Protein AF-A0A0K2TFM2-F1 (afdb_monomer_lite)

Radius of gyration: 24.03 Å; chains: 1; bounding box: 59×45×67 Å

Structure (mmCIF, N/CA/C/O backbone):
data_AF-A0A0K2TFM2-F1
#
_entry.id   AF-A0A0K2TFM2-F1
#
loop_
_atom_site.group_PDB
_atom_site.id
_atom_site.type_symbol
_atom_site.label_atom_id
_atom_site.label_alt_id
_atom_site.label_comp_id
_atom_site.label_asym_id
_atom_site.label_entity_id
_atom_site.label_seq_id
_atom_site.pdbx_PDB_ins_code
_atom_site.Cartn_x
_atom_site.Cartn_y
_atom_site.Cartn_z
_atom_site.occupancy
_atom_site.B_iso_or_equiv
_atom_site.auth_seq_id
_atom_site.auth_comp_id
_atom_site.auth_asym_id
_atom_site.auth_atom_id
_atom_site.pdbx_PDB_model_num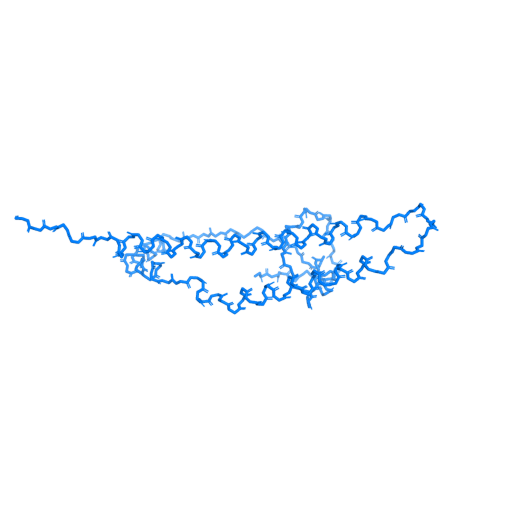
ATOM 1 N N . MET A 1 1 ? 7.349 -9.960 0.95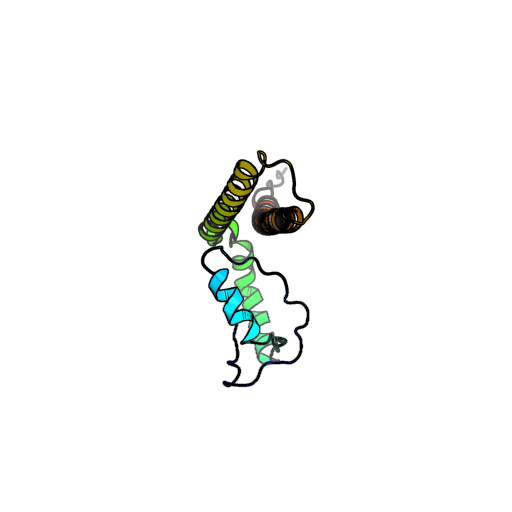9 1.00 37.19 1 MET A N 1
ATOM 2 C CA . MET A 1 1 ? 7.606 -10.970 -0.089 1.00 37.19 1 MET A CA 1
ATOM 3 C C . MET A 1 1 ? 8.673 -11.927 0.420 1.00 37.19 1 MET A C 1
ATOM 5 O O . MET A 1 1 ? 9.755 -11.469 0.753 1.00 37.19 1 MET A O 1
ATOM 9 N N . LYS A 1 2 ? 8.359 -13.217 0.581 1.00 35.91 2 LYS A N 1
ATOM 10 C CA . LYS A 1 2 ? 9.361 -14.254 0.873 1.00 35.91 2 LYS A CA 1
ATOM 11 C C . LYS A 1 2 ? 9.705 -14.910 -0.463 1.00 35.91 2 LYS A C 1
ATOM 13 O O . LYS A 1 2 ? 8.887 -15.658 -0.981 1.00 35.91 2 LYS A O 1
ATOM 18 N N . LEU A 1 3 ? 10.848 -14.550 -1.043 1.00 41.78 3 LEU A N 1
ATOM 19 C CA . LEU A 1 3 ? 11.361 -15.163 -2.269 1.00 41.78 3 LEU A CA 1
ATOM 20 C C . LEU A 1 3 ? 12.124 -16.437 -1.889 1.00 41.78 3 LEU A C 1
ATOM 22 O O . LEU A 1 3 ? 13.048 -16.382 -1.078 1.00 41.78 3 LEU A O 1
ATOM 26 N N . LEU A 1 4 ? 11.722 -17.579 -2.450 1.00 46.22 4 LEU A N 1
ATOM 27 C CA . LEU A 1 4 ? 12.473 -18.827 -2.345 1.00 46.22 4 LEU A CA 1
ATOM 28 C C . LEU A 1 4 ? 13.522 -18.838 -3.464 1.00 46.22 4 LEU A C 1
ATOM 30 O O . LEU A 1 4 ? 13.177 -18.715 -4.636 1.00 46.22 4 LEU A O 1
ATOM 34 N N . ILE A 1 5 ? 14.797 -18.928 -3.091 1.00 47.94 5 ILE A N 1
ATOM 35 C CA . ILE A 1 5 ? 15.939 -18.894 -4.013 1.00 47.94 5 ILE A CA 1
ATOM 36 C C . ILE A 1 5 ? 15.856 -20.091 -4.968 1.00 47.94 5 ILE A C 1
ATOM 38 O O . ILE A 1 5 ? 15.844 -21.239 -4.521 1.00 47.94 5 ILE A O 1
ATOM 42 N N . CYS A 1 6 ? 15.804 -19.831 -6.278 1.00 47.12 6 CYS A N 1
ATOM 43 C CA . CYS A 1 6 ? 15.956 -20.877 -7.284 1.00 47.12 6 CYS A CA 1
ATOM 44 C C . CYS A 1 6 ? 17.424 -21.337 -7.304 1.00 47.12 6 CYS A C 1
ATOM 46 O O . CYS A 1 6 ? 18.336 -20.510 -7.367 1.00 47.12 6 CYS A O 1
ATOM 48 N N . PHE A 1 7 ? 17.667 -22.648 -7.212 1.00 50.88 7 PHE A N 1
ATOM 49 C CA . PHE A 1 7 ? 19.015 -23.220 -7.284 1.00 50.88 7 PHE A CA 1
ATOM 50 C C . PHE A 1 7 ? 19.715 -22.826 -8.598 1.00 50.88 7 PHE A C 1
ATOM 52 O O . PHE A 1 7 ? 19.090 -22.777 -9.660 1.00 50.88 7 PHE A O 1
ATOM 59 N N . ILE A 1 8 ? 21.027 -22.570 -8.517 1.00 45.03 8 ILE A N 1
ATOM 60 C CA . ILE A 1 8 ? 21.892 -22.187 -9.644 1.00 45.03 8 ILE A CA 1
ATOM 61 C C . ILE A 1 8 ? 21.728 -23.205 -10.786 1.00 45.03 8 ILE A C 1
ATOM 63 O O . ILE A 1 8 ? 22.175 -24.343 -10.669 1.00 45.03 8 ILE A O 1
ATOM 67 N N . GLY A 1 9 ? 21.083 -22.791 -11.884 1.00 53.62 9 GLY A N 1
ATOM 68 C CA . GLY A 1 9 ? 20.968 -23.575 -13.122 1.00 53.62 9 GLY A CA 1
ATOM 69 C C . GLY A 1 9 ? 19.552 -23.935 -13.588 1.00 53.62 9 GLY A C 1
ATOM 70 O O . GLY A 1 9 ? 19.422 -24.436 -14.702 1.00 53.62 9 GLY A O 1
ATOM 71 N N . TYR A 1 10 ? 18.491 -23.662 -12.816 1.00 52.88 10 TYR A N 1
ATOM 72 C CA . TYR A 1 10 ? 17.109 -23.917 -13.254 1.00 52.88 10 TYR A CA 1
ATOM 73 C C . TYR A 1 10 ? 16.376 -22.616 -13.597 1.00 52.88 10 TYR A C 1
ATOM 75 O O . TYR A 1 10 ? 16.145 -21.770 -12.733 1.00 52.88 10 TYR A O 1
ATOM 83 N N . LYS A 1 11 ? 16.002 -22.456 -14.870 1.00 56.28 11 LYS A N 1
ATOM 84 C CA . LYS A 1 11 ? 15.177 -21.343 -15.352 1.00 56.28 11 LYS A CA 1
ATOM 85 C C . LYS A 1 11 ? 13.753 -21.869 -15.575 1.00 56.28 11 LYS A C 1
ATOM 87 O O . LYS A 1 11 ? 13.597 -22.764 -16.407 1.00 56.28 11 LYS A O 1
ATOM 92 N N . PRO A 1 12 ? 12.739 -21.387 -14.835 1.00 57.12 12 PRO A N 1
ATOM 93 C CA . PRO A 1 12 ? 11.369 -21.858 -15.010 1.00 57.12 12 PRO A CA 1
ATOM 94 C C . PRO A 1 12 ? 10.863 -21.555 -16.431 1.00 57.12 12 PRO A C 1
ATOM 96 O O . PRO A 1 12 ? 11.196 -20.523 -17.017 1.00 57.12 12 PRO A O 1
ATOM 99 N N . LEU A 1 13 ? 10.103 -22.498 -16.994 1.00 56.06 13 LEU A N 1
ATOM 100 C CA . LEU A 1 13 ? 9.462 -22.381 -18.303 1.00 56.06 13 LEU A CA 1
ATOM 101 C C . LEU A 1 13 ? 8.321 -21.361 -18.218 1.00 56.06 13 LEU A C 1
ATOM 103 O O . LEU A 1 13 ? 7.376 -21.586 -17.475 1.00 56.06 13 LEU A O 1
ATOM 107 N N . ASP A 1 14 ? 8.478 -20.286 -18.988 1.00 49.66 14 ASP A N 1
ATOM 108 C CA . ASP A 1 14 ? 7.497 -19.284 -19.427 1.00 49.66 14 ASP A CA 1
ATOM 109 C C . ASP A 1 14 ? 6.515 -18.725 -18.373 1.00 49.66 14 ASP A C 1
ATOM 111 O O . ASP A 1 14 ? 5.613 -19.391 -17.867 1.00 49.66 14 ASP A O 1
ATOM 115 N N . GLU A 1 15 ? 6.724 -17.447 -18.053 1.00 54.59 15 GLU A N 1
ATOM 116 C CA . GLU A 1 15 ? 6.068 -16.686 -16.991 1.00 54.59 15 GLU A CA 1
ATOM 117 C C . GLU A 1 15 ? 4.622 -16.319 -17.362 1.00 54.59 15 GLU A C 1
ATOM 119 O O . GLU A 1 15 ? 4.363 -15.648 -18.362 1.00 54.59 15 GLU A O 1
ATOM 124 N N . GLY A 1 16 ? 3.669 -16.673 -16.495 1.00 53.09 16 GLY A N 1
ATOM 125 C CA . GLY A 1 16 ? 2.373 -15.992 -16.461 1.00 53.09 16 GLY A CA 1
ATOM 126 C C . GLY A 1 16 ? 2.545 -14.489 -16.174 1.00 53.09 16 GLY A C 1
ATOM 127 O O . GLY A 1 16 ? 3.584 -14.077 -15.654 1.00 53.09 16 GLY A O 1
ATOM 128 N N . PRO A 1 17 ? 1.549 -13.645 -16.504 1.00 47.69 17 PRO A N 1
ATOM 129 C CA . PRO A 1 17 ? 1.681 -12.193 -16.435 1.00 47.69 17 PRO A CA 1
ATOM 130 C C . PRO A 1 17 ? 2.055 -11.743 -15.018 1.00 47.69 17 PRO A C 1
ATOM 132 O O . PRO A 1 17 ? 1.267 -11.877 -14.083 1.00 47.69 17 PRO A O 1
ATOM 135 N N . SER A 1 18 ? 3.265 -11.202 -14.871 1.00 57.16 18 SER A N 1
ATOM 136 C CA . SER A 1 18 ? 3.711 -10.562 -13.635 1.00 57.16 18 SER A CA 1
ATOM 137 C C . SER A 1 18 ? 2.800 -9.370 -13.340 1.00 57.16 18 SER A C 1
ATOM 139 O O . SER A 1 18 ? 2.646 -8.467 -14.168 1.00 57.16 18 SER A O 1
ATOM 141 N N . GLU A 1 19 ? 2.141 -9.400 -12.184 1.00 57.56 19 GLU A N 1
ATOM 142 C CA . GLU A 1 19 ? 1.243 -8.339 -11.742 1.00 57.56 19 GLU A CA 1
ATOM 143 C C . GLU A 1 19 ? 2.019 -7.016 -11.653 1.00 57.56 19 GLU A C 1
ATOM 145 O O . GLU A 1 19 ? 3.063 -6.931 -11.004 1.00 57.56 19 GLU A O 1
ATOM 150 N N . TYR A 1 20 ? 1.533 -5.977 -12.338 1.00 57.72 20 TYR A N 1
ATOM 151 C CA . TYR A 1 20 ? 2.213 -4.685 -12.378 1.00 57.72 20 TYR A CA 1
ATOM 152 C C . TYR A 1 20 ? 2.300 -4.083 -10.970 1.00 57.72 20 TYR A C 1
ATOM 154 O O . TYR A 1 20 ? 1.287 -3.753 -10.352 1.00 57.72 20 TYR A O 1
ATOM 162 N N . GLN A 1 21 ? 3.526 -3.890 -10.486 1.00 63.34 21 GLN A N 1
ATOM 163 C CA . GLN A 1 21 ? 3.804 -3.213 -9.225 1.00 63.34 21 GLN A CA 1
ATOM 164 C C . GLN A 1 21 ? 4.530 -1.891 -9.477 1.00 63.34 21 GLN A C 1
ATOM 166 O O . GLN A 1 21 ? 5.457 -1.804 -10.284 1.00 63.34 21 GLN A O 1
ATOM 171 N N . THR A 1 22 ? 4.112 -0.850 -8.756 1.00 61.72 22 THR A N 1
ATOM 172 C CA . THR A 1 22 ? 4.803 0.443 -8.727 1.00 61.72 22 THR A CA 1
ATOM 173 C C . THR A 1 22 ? 6.156 0.261 -8.042 1.00 61.72 22 THR A C 1
ATOM 175 O O . THR A 1 22 ? 6.232 0.115 -6.822 1.00 61.72 22 THR A O 1
ATOM 178 N N . ILE A 1 23 ? 7.220 0.233 -8.842 1.00 70.31 23 ILE A N 1
ATOM 179 C CA . ILE A 1 23 ? 8.607 0.129 -8.379 1.00 70.31 23 ILE A CA 1
ATOM 180 C C . ILE A 1 23 ? 9.230 1.535 -8.444 1.00 70.31 23 ILE A C 1
ATOM 182 O O . ILE A 1 23 ? 9.150 2.172 -9.504 1.00 70.31 23 ILE A O 1
ATOM 186 N N . PRO A 1 24 ? 9.827 2.032 -7.347 1.00 67.00 24 PRO A N 1
ATOM 187 C CA . PRO A 1 24 ? 10.577 3.287 -7.348 1.00 67.00 24 PRO A CA 1
ATOM 188 C C . PRO A 1 24 ? 11.752 3.269 -8.340 1.00 67.00 24 PRO A C 1
ATOM 190 O O . PRO A 1 24 ? 12.348 2.214 -8.582 1.00 67.00 24 PRO A O 1
ATOM 193 N N . GLN A 1 25 ? 12.109 4.432 -8.896 1.00 61.00 25 GLN A N 1
ATOM 194 C CA . GLN A 1 25 ? 13.160 4.566 -9.922 1.00 61.00 25 GLN A CA 1
ATOM 195 C C . GLN A 1 25 ? 14.503 3.955 -9.490 1.00 61.00 25 GLN A C 1
ATOM 197 O O . GLN A 1 25 ? 15.136 3.240 -10.262 1.00 61.00 25 GLN A O 1
ATOM 202 N N . ASN A 1 26 ? 14.893 4.127 -8.225 1.00 67.75 26 ASN A N 1
ATOM 203 C CA . ASN A 1 26 ? 16.165 3.629 -7.685 1.00 67.75 26 ASN A CA 1
ATOM 204 C C . ASN A 1 26 ? 16.327 2.096 -7.696 1.00 67.75 26 ASN A C 1
ATOM 206 O O . ASN A 1 26 ? 17.431 1.600 -7.491 1.00 67.75 26 ASN A O 1
ATOM 210 N N . LYS A 1 27 ? 15.242 1.338 -7.889 1.00 66.75 27 LYS A N 1
ATOM 211 C CA . LYS A 1 27 ? 15.244 -0.133 -7.865 1.00 66.75 27 LYS A CA 1
ATOM 212 C C . LYS A 1 27 ? 14.871 -0.756 -9.204 1.00 66.75 27 LYS A C 1
ATOM 214 O O . LYS A 1 27 ? 14.863 -1.978 -9.318 1.00 66.75 27 LYS A O 1
ATOM 219 N N . ILE A 1 28 ? 14.564 0.048 -10.222 1.00 66.25 28 ILE A N 1
ATOM 220 C CA . ILE A 1 28 ? 14.031 -0.471 -11.484 1.00 66.25 28 ILE A CA 1
ATOM 221 C C . ILE A 1 28 ? 15.060 -1.292 -12.277 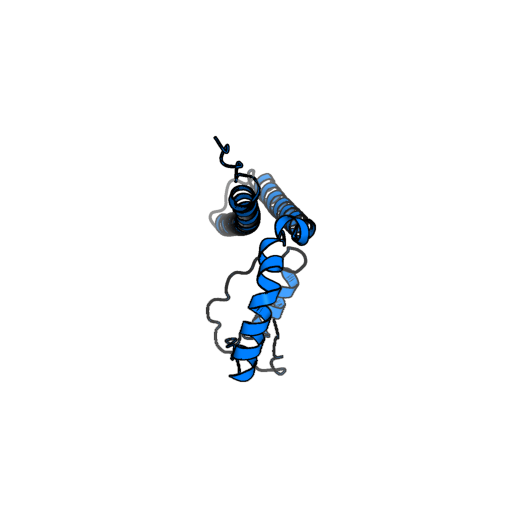1.00 66.25 28 ILE A C 1
ATOM 223 O O . ILE A 1 28 ? 14.690 -2.284 -12.904 1.00 66.25 28 ILE A O 1
ATOM 227 N N . GLU A 1 29 ? 16.342 -0.927 -12.202 1.00 62.19 29 GLU A N 1
ATOM 228 C CA . GLU A 1 29 ? 17.434 -1.637 -12.881 1.00 62.19 29 GLU A CA 1
ATOM 229 C C . GLU A 1 29 ? 17.706 -3.004 -12.237 1.00 62.19 29 GLU A C 1
ATOM 231 O O . GLU A 1 29 ? 17.816 -4.010 -12.936 1.00 62.19 29 GLU A O 1
ATOM 236 N N . ASP A 1 30 ? 17.710 -3.066 -10.903 1.00 62.28 30 ASP A N 1
ATOM 237 C CA . ASP A 1 30 ? 17.932 -4.305 -10.150 1.00 62.28 30 ASP A CA 1
ATOM 238 C C . ASP A 1 30 ? 16.745 -5.279 -10.262 1.00 62.28 30 ASP A C 1
ATOM 240 O O . ASP A 1 30 ? 16.929 -6.486 -10.455 1.00 62.28 30 ASP A O 1
ATOM 244 N N . PHE A 1 31 ? 15.512 -4.753 -10.255 1.00 61.41 31 PHE A N 1
ATOM 245 C CA . PHE A 1 31 ? 14.310 -5.552 -10.505 1.00 61.41 31 PHE A CA 1
ATOM 246 C C . PHE A 1 31 ? 14.329 -6.188 -11.899 1.00 61.41 31 PHE A C 1
ATOM 248 O O . PHE A 1 31 ? 13.977 -7.357 -12.029 1.00 61.41 31 PHE A O 1
ATOM 255 N N . GLY A 1 32 ? 14.763 -5.467 -12.938 1.00 62.78 32 GLY A N 1
ATOM 256 C CA . GLY A 1 32 ? 14.805 -5.994 -14.306 1.00 62.78 32 GLY A CA 1
ATOM 257 C C . GLY A 1 32 ? 15.748 -7.192 -14.481 1.00 62.78 32 GLY A C 1
ATOM 258 O O . GLY A 1 32 ? 15.451 -8.098 -15.261 1.00 62.78 32 GLY A O 1
ATOM 259 N N . VAL A 1 33 ? 16.853 -7.221 -13.730 1.00 60.66 33 VAL A N 1
ATOM 260 C CA . VAL A 1 33 ? 17.865 -8.291 -13.788 1.00 60.66 33 VAL A CA 1
ATOM 261 C C . VAL A 1 33 ? 17.447 -9.516 -12.969 1.00 60.66 33 VAL A C 1
ATOM 263 O O . VAL A 1 33 ? 17.663 -10.647 -13.406 1.00 60.66 33 VAL A O 1
ATOM 266 N N . HIS A 1 34 ? 16.802 -9.312 -11.817 1.00 61.47 34 HIS A N 1
ATOM 267 C CA . HIS A 1 34 ? 16.486 -10.386 -10.869 1.00 61.47 34 HIS A CA 1
ATOM 268 C C . HIS A 1 34 ? 15.042 -10.902 -10.927 1.00 61.47 34 HIS A C 1
ATOM 270 O O . HIS A 1 34 ? 14.754 -11.922 -10.300 1.00 61.47 34 HIS A O 1
ATOM 276 N N . CYS A 1 35 ? 14.142 -10.265 -11.689 1.00 59.00 35 CYS A N 1
ATOM 277 C CA . CYS A 1 35 ? 12.732 -10.675 -11.787 1.00 59.00 35 CYS A CA 1
ATOM 278 C C . CYS A 1 35 ? 12.571 -12.150 -12.199 1.00 59.00 35 CYS A C 1
ATOM 280 O O . CYS A 1 35 ? 11.720 -12.849 -11.665 1.00 59.00 35 CYS A O 1
ATOM 282 N N . LYS A 1 36 ? 13.460 -12.650 -13.069 1.00 62.09 36 LYS A N 1
ATOM 283 C CA . LYS A 1 36 ? 13.413 -14.019 -13.621 1.00 62.09 36 LYS A CA 1
ATOM 284 C C . LYS A 1 36 ? 14.071 -15.081 -12.738 1.00 62.09 36 LYS A C 1
ATOM 286 O O . LYS A 1 36 ? 14.052 -16.264 -13.075 1.00 62.09 36 LYS A O 1
ATOM 291 N N . SER A 1 37 ? 14.713 -14.666 -11.648 1.00 62.75 37 SER A N 1
ATOM 292 C CA . SER A 1 37 ? 15.427 -15.567 -10.734 1.00 62.75 37 SER A CA 1
ATOM 293 C C . SER A 1 37 ? 14.507 -16.173 -9.670 1.00 62.75 37 SER A C 1
ATOM 295 O O . SER A 1 37 ? 14.931 -17.058 -8.925 1.00 62.75 37 SER A O 1
ATOM 297 N N . TYR A 1 38 ? 13.254 -15.714 -9.596 1.00 63.75 38 TYR A N 1
ATOM 298 C CA . TYR A 1 38 ? 12.284 -16.105 -8.579 1.00 63.75 38 TYR A CA 1
ATOM 299 C C . TYR A 1 38 ? 10.899 -16.271 -9.200 1.00 63.75 38 TYR A C 1
ATOM 301 O O . TYR A 1 38 ? 10.522 -15.523 -10.092 1.00 63.75 38 TYR A O 1
ATOM 309 N N . TYR A 1 39 ? 10.130 -17.237 -8.706 1.00 64.19 39 TYR A N 1
ATOM 310 C CA . TYR A 1 39 ? 8.744 -17.451 -9.114 1.00 64.19 39 TYR A CA 1
ATOM 311 C C . TYR A 1 39 ? 7.798 -17.064 -7.975 1.00 64.19 39 TYR A C 1
ATOM 313 O O . TYR A 1 39 ? 8.086 -17.299 -6.797 1.00 64.19 39 TYR A O 1
ATOM 321 N N . SER A 1 40 ? 6.664 -16.461 -8.327 1.00 63.53 40 SER A N 1
ATOM 322 C CA . SER A 1 40 ? 5.594 -16.174 -7.374 1.00 63.53 40 SER A CA 1
ATOM 323 C C . SER A 1 40 ? 4.907 -17.475 -6.967 1.00 63.53 40 SER A C 1
ATOM 325 O O . SER A 1 40 ? 4.503 -18.266 -7.815 1.00 63.53 40 SER A O 1
ATOM 327 N N . LEU A 1 41 ? 4.783 -17.695 -5.660 1.00 75.50 41 LEU A N 1
ATOM 328 C CA . LEU A 1 41 ? 3.975 -18.767 -5.087 1.00 75.50 41 LEU A CA 1
ATOM 329 C C . LEU A 1 41 ? 2.653 -18.193 -4.592 1.00 75.50 41 LEU A C 1
ATOM 331 O O . LEU A 1 41 ? 2.638 -17.126 -3.972 1.00 75.50 41 LEU A O 1
ATOM 335 N N . ASP A 1 42 ? 1.571 -18.940 -4.796 1.00 74.75 42 ASP A N 1
ATOM 336 C CA . ASP A 1 42 ? 0.266 -18.587 -4.251 1.00 74.75 42 ASP A CA 1
ATOM 337 C C . ASP A 1 42 ? 0.304 -18.640 -2.722 1.00 74.75 42 ASP A C 1
ATOM 339 O O . ASP A 1 42 ? 0.465 -19.694 -2.098 1.00 74.75 42 ASP A O 1
ATOM 343 N N . VAL A 1 43 ? 0.175 -17.471 -2.095 1.00 80.19 43 VAL A N 1
ATOM 344 C CA . VAL A 1 43 ? 0.180 -17.352 -0.638 1.00 80.19 43 VAL A CA 1
ATOM 345 C C . VAL A 1 43 ? -1.234 -17.583 -0.121 1.00 80.19 43 VAL A C 1
ATOM 347 O O . VAL A 1 43 ? -2.081 -16.693 -0.153 1.00 80.19 43 VAL A O 1
ATOM 350 N N . THR A 1 44 ? -1.486 -18.777 0.410 1.00 84.19 44 THR A N 1
ATOM 351 C CA . THR A 1 44 ? -2.732 -19.079 1.123 1.00 84.19 44 THR A CA 1
ATOM 352 C C . THR A 1 44 ? -2.563 -18.889 2.626 1.00 84.19 44 THR A C 1
ATOM 354 O O . THR A 1 44 ? -1.601 -19.380 3.219 1.00 84.19 44 THR A O 1
ATOM 357 N N . TYR A 1 45 ? -3.531 -18.234 3.264 1.00 85.00 45 TYR A N 1
ATOM 358 C CA . TYR A 1 45 ? -3.573 -18.076 4.717 1.00 85.00 45 TYR A CA 1
ATOM 359 C C . TYR A 1 45 ? -4.531 -19.097 5.336 1.00 85.00 45 TYR A C 1
ATOM 361 O O . TYR A 1 45 ? -5.667 -19.236 4.884 1.00 85.00 45 TYR A O 1
ATOM 369 N N . PHE A 1 46 ? -4.114 -19.760 6.417 1.00 90.50 46 PHE A N 1
ATOM 370 C CA . PHE A 1 46 ? -4.999 -20.581 7.245 1.00 90.50 46 PHE A CA 1
ATOM 371 C C . PHE A 1 46 ? -5.090 -20.000 8.659 1.00 90.50 46 PHE A C 1
ATOM 373 O O . PHE A 1 46 ? -4.158 -19.363 9.144 1.00 90.50 46 PHE A O 1
ATOM 380 N N . LYS A 1 47 ? -6.237 -20.196 9.316 1.00 86.69 47 LYS A N 1
ATOM 381 C CA . LYS A 1 47 ? -6.465 -19.794 10.713 1.00 86.69 47 LYS A CA 1
ATOM 382 C C . LYS A 1 47 ? -6.893 -21.016 11.512 1.00 86.69 47 LYS A C 1
ATOM 384 O O . LYS A 1 47 ? -7.883 -21.654 11.141 1.00 86.69 47 LYS A O 1
ATOM 389 N N . SER A 1 48 ? -6.196 -21.319 12.607 1.00 92.62 48 SER A N 1
ATOM 390 C CA . SER A 1 48 ? -6.580 -22.405 13.512 1.00 92.62 48 SER A CA 1
ATOM 391 C C . SER A 1 48 ? -7.903 -22.096 14.226 1.00 92.62 48 SER A C 1
ATOM 393 O O . SER A 1 48 ? -8.316 -20.940 14.354 1.00 92.62 48 SER A O 1
ATOM 395 N N . ALA A 1 49 ? -8.584 -23.129 14.732 1.00 87.88 49 ALA A N 1
ATOM 396 C CA . ALA A 1 49 ? -9.782 -22.958 15.558 1.00 87.88 49 ALA A CA 1
ATOM 397 C C . ALA A 1 49 ? -9.496 -22.128 16.825 1.00 87.88 49 ALA A C 1
ATOM 399 O O . ALA A 1 49 ? -10.358 -21.372 17.271 1.00 87.88 49 ALA A O 1
ATOM 400 N N . MET A 1 50 ? -8.280 -22.232 17.371 1.00 89.38 50 MET A N 1
ATOM 401 C CA . MET A 1 50 ? -7.823 -21.415 18.498 1.00 89.38 50 MET A CA 1
ATOM 402 C C . MET A 1 50 ? -7.589 -19.956 18.081 1.00 89.38 50 MET A C 1
ATOM 404 O O . MET A 1 50 ? -8.110 -19.055 18.736 1.00 89.38 50 MET A O 1
ATOM 408 N N . ASP A 1 51 ? -6.910 -19.723 16.952 1.00 90.50 51 ASP A N 1
ATOM 409 C CA . ASP A 1 51 ? -6.649 -18.373 16.429 1.00 90.50 51 ASP A CA 1
ATOM 410 C C . ASP A 1 51 ? -7.946 -17.614 16.166 1.00 90.50 51 ASP A C 1
ATOM 412 O O . ASP A 1 51 ? -8.047 -16.432 16.474 1.00 90.50 51 ASP A O 1
ATOM 416 N N . LYS A 1 52 ? -8.977 -18.293 15.646 1.00 88.12 52 LYS A N 1
ATOM 417 C CA . LYS A 1 52 ? -10.302 -17.687 15.446 1.00 88.12 52 LYS A CA 1
ATOM 418 C C . LYS A 1 52 ? -10.897 -17.168 16.758 1.00 88.12 52 LYS A C 1
ATOM 420 O O . LYS A 1 52 ? -11.424 -16.058 16.782 1.00 88.12 52 LYS A O 1
ATOM 425 N N . ARG A 1 53 ? -10.796 -17.944 17.845 1.00 88.62 53 ARG A N 1
ATOM 426 C CA . ARG A 1 53 ? -11.294 -17.542 19.173 1.00 88.62 53 ARG A CA 1
ATOM 427 C C . ARG A 1 53 ? -10.490 -16.368 19.732 1.00 88.62 53 ARG A C 1
ATOM 429 O O . ARG A 1 53 ? -11.081 -15.403 20.209 1.00 88.62 53 ARG A O 1
ATOM 436 N N . LEU A 1 54 ? -9.163 -16.420 19.612 1.00 89.12 54 LEU A N 1
ATOM 437 C CA . LEU A 1 54 ? -8.271 -15.351 20.065 1.00 89.12 54 LEU A CA 1
ATOM 438 C C . LEU A 1 54 ? -8.498 -14.046 19.291 1.00 89.12 54 LEU A C 1
ATOM 440 O O . LEU A 1 54 ? -8.683 -13.005 19.915 1.00 89.12 54 LEU A O 1
ATOM 444 N N . LEU A 1 55 ? -8.568 -14.090 17.954 1.00 89.25 55 LEU A N 1
ATOM 445 C CA . LEU A 1 55 ? -8.840 -12.907 17.128 1.00 89.25 55 LEU A CA 1
ATOM 446 C C . LEU A 1 55 ? -10.216 -12.306 17.426 1.00 89.25 55 LEU A C 1
ATOM 448 O O . LEU A 1 55 ? -10.340 -11.086 17.463 1.00 89.25 55 LEU A O 1
ATOM 452 N N . SER A 1 56 ? -11.236 -13.136 17.667 1.00 85.88 56 SER A N 1
ATOM 453 C CA . SER A 1 56 ? -12.565 -12.643 18.043 1.00 85.88 56 SER A CA 1
ATOM 454 C C . SER A 1 56 ? -12.538 -11.908 19.383 1.00 85.88 56 SER A C 1
ATOM 456 O O . SER A 1 56 ? -13.155 -10.855 19.510 1.00 85.88 56 SER A O 1
ATOM 458 N N . SER A 1 57 ? -11.812 -12.434 20.374 1.00 86.81 57 SER A N 1
ATOM 459 C CA . SER A 1 57 ? -11.658 -11.764 21.668 1.00 86.81 57 SER A CA 1
ATOM 460 C C . SER A 1 57 ? -10.830 -10.482 21.554 1.00 86.81 57 SER A C 1
ATOM 462 O O . SER A 1 57 ? -11.157 -9.486 22.193 1.00 86.81 57 SER A O 1
ATOM 464 N N . LEU A 1 58 ? -9.775 -10.489 20.734 1.00 87.31 58 LEU A N 1
ATOM 465 C CA . LEU A 1 58 ? -8.931 -9.320 20.489 1.00 87.31 58 LEU A CA 1
ATOM 466 C C . LEU A 1 58 ? -9.732 -8.196 19.826 1.00 87.31 58 LEU A C 1
ATOM 468 O O . LEU A 1 58 ? -9.631 -7.039 20.230 1.00 87.31 58 LEU A O 1
ATOM 472 N N . TRP A 1 59 ? -10.560 -8.540 18.837 1.00 85.69 59 TRP A N 1
ATOM 473 C CA . TRP A 1 59 ? -11.381 -7.575 18.112 1.00 85.69 59 TRP A CA 1
ATOM 474 C C . TRP A 1 59 ? -12.328 -6.806 19.039 1.00 85.69 59 TRP A C 1
ATOM 476 O O . TRP A 1 59 ? -12.445 -5.589 18.911 1.00 85.69 59 TRP A O 1
ATOM 486 N N . ASN A 1 60 ? -12.911 -7.479 20.037 1.00 82.69 60 ASN A N 1
ATOM 487 C CA . ASN A 1 60 ? -13.801 -6.853 21.021 1.00 82.69 60 ASN A CA 1
ATOM 488 C C . ASN A 1 60 ? -13.135 -5.721 21.825 1.00 82.69 60 ASN A C 1
ATOM 490 O O . ASN A 1 60 ? -13.831 -4.814 22.278 1.00 82.69 60 ASN A O 1
ATOM 494 N N . HIS A 1 61 ? -11.807 -5.738 21.974 1.00 81.62 61 HIS A N 1
ATOM 495 C CA . HIS A 1 61 ? -11.059 -4.689 22.674 1.00 81.62 61 HIS A CA 1
ATOM 496 C C . HIS A 1 61 ? -10.315 -3.732 21.732 1.00 81.62 61 HIS A C 1
ATOM 498 O O . HIS A 1 61 ? -10.091 -2.579 22.090 1.00 81.62 61 HIS A O 1
ATOM 504 N N . TYR A 1 62 ? -9.941 -4.177 20.530 1.00 84.62 62 TYR A N 1
ATOM 505 C CA . TYR A 1 62 ? -9.071 -3.417 19.625 1.00 84.62 62 TYR A CA 1
ATOM 506 C C . TYR A 1 62 ? -9.816 -2.602 18.556 1.00 84.62 62 TYR A C 1
ATOM 508 O O . TYR A 1 62 ? -9.205 -1.756 17.903 1.00 84.62 62 TYR A O 1
ATOM 516 N N . TRP A 1 63 ? -11.130 -2.797 18.386 1.00 85.44 63 TRP A N 1
ATOM 517 C CA . TRP A 1 63 ? -11.924 -2.092 17.365 1.00 85.44 63 TRP A CA 1
ATOM 518 C C . TRP A 1 63 ? -11.824 -0.560 17.464 1.00 85.44 63 TRP A C 1
ATOM 520 O O . TRP A 1 63 ? -11.806 0.126 16.442 1.00 85.44 63 TRP A O 1
ATOM 530 N N . VAL A 1 64 ? -11.689 -0.016 18.680 1.00 82.44 64 VAL A N 1
ATOM 531 C CA . VAL A 1 64 ? -11.527 1.430 18.905 1.00 82.44 64 VAL A CA 1
ATOM 532 C C . VAL A 1 64 ? -10.244 1.943 18.254 1.00 82.44 64 VAL A C 1
ATOM 534 O O . VAL A 1 64 ? -10.248 3.020 17.666 1.00 82.44 64 VAL A O 1
ATOM 537 N N . ASN A 1 65 ? -9.159 1.164 18.297 1.00 81.75 65 ASN A N 1
ATOM 538 C CA . ASN A 1 65 ? -7.893 1.560 17.686 1.00 81.75 65 ASN A CA 1
ATOM 539 C C . ASN A 1 65 ? -7.980 1.585 16.151 1.00 81.75 65 ASN A C 1
ATOM 541 O O . ASN A 1 65 ? -7.401 2.449 15.495 1.00 81.75 65 ASN A O 1
ATOM 545 N N . THR A 1 66 ? -8.761 0.679 15.560 1.00 79.62 66 THR A N 1
ATOM 546 C CA . THR A 1 66 ? -9.038 0.703 14.116 1.00 79.62 66 THR A CA 1
ATOM 547 C C . THR A 1 66 ? -9.795 1.965 13.701 1.00 79.62 66 THR A C 1
ATOM 549 O O . THR A 1 66 ? -9.545 2.495 12.624 1.00 79.62 66 THR A O 1
ATOM 552 N N . LEU A 1 67 ? -10.674 2.492 14.557 1.00 73.38 67 LEU A N 1
ATOM 553 C CA . LEU A 1 67 ? -11.377 3.747 14.286 1.00 73.38 67 LEU A CA 1
ATOM 554 C C . LEU A 1 67 ? -10.512 4.978 14.585 1.00 73.38 67 LEU A C 1
ATOM 556 O O . LEU A 1 67 ? -10.558 5.950 13.834 1.00 73.38 67 LEU A O 1
ATOM 560 N N . SER A 1 68 ? -9.701 4.965 15.645 1.00 76.12 68 SER A N 1
ATOM 561 C CA . SER A 1 68 ? -8.896 6.127 16.050 1.00 76.12 68 SER A CA 1
ATOM 562 C C . SER A 1 68 ? -7.714 6.387 15.112 1.00 76.12 68 SER A C 1
ATOM 564 O O . SER A 1 68 ? -7.394 7.545 14.832 1.00 76.12 68 SER A O 1
ATOM 566 N N . THR A 1 69 ? -7.112 5.336 14.553 1.00 77.56 69 THR A N 1
ATOM 567 C CA . THR A 1 69 ? -5.938 5.447 13.678 1.00 77.56 69 THR A CA 1
ATOM 568 C C . THR A 1 69 ? -6.225 6.230 12.394 1.00 77.56 69 THR A C 1
ATOM 570 O O . THR A 1 69 ? -7.301 6.164 11.800 1.00 77.56 69 THR A O 1
ATOM 573 N N . SER A 1 70 ? -5.258 7.048 11.975 1.00 75.19 70 SER A N 1
ATOM 574 C CA . SER A 1 70 ? -5.332 7.861 10.760 1.00 75.19 70 SER A CA 1
ATOM 575 C C . SER A 1 70 ? -4.212 7.465 9.812 1.00 75.19 70 SER A C 1
ATOM 577 O O . SER A 1 70 ? -3.071 7.891 9.992 1.00 75.19 70 SER A O 1
ATOM 579 N N . SER A 1 71 ? -4.544 6.699 8.773 1.00 75.44 71 SER A N 1
ATOM 580 C CA . SER A 1 71 ? -3.567 6.272 7.764 1.00 75.44 71 SER A CA 1
ATOM 581 C C . SER A 1 71 ? -2.911 7.452 7.035 1.00 75.44 71 SER A C 1
ATOM 583 O O . SER A 1 71 ? -1.769 7.331 6.611 1.00 75.44 71 SER A O 1
ATOM 585 N N . LEU A 1 72 ? -3.581 8.612 6.946 1.00 75.12 72 LEU A N 1
ATOM 586 C CA . LEU A 1 72 ? -3.016 9.826 6.339 1.00 75.12 72 LEU A CA 1
ATOM 587 C C . LEU A 1 72 ? -1.849 10.415 7.137 1.00 75.12 72 LEU A C 1
ATOM 589 O O . LEU A 1 72 ? -0.909 10.934 6.547 1.00 75.12 72 LEU A O 1
ATOM 593 N N . ILE A 1 73 ? -1.906 10.351 8.470 1.00 75.38 73 ILE A N 1
ATOM 594 C CA . ILE A 1 73 ? -0.860 10.934 9.321 1.00 75.38 73 ILE A CA 1
ATOM 595 C C . ILE A 1 73 ? 0.317 9.963 9.405 1.00 75.38 73 ILE A C 1
ATOM 597 O O . ILE A 1 73 ? 1.465 10.361 9.211 1.00 75.38 73 ILE A O 1
ATOM 601 N N . THR A 1 74 ? 0.028 8.678 9.630 1.00 77.25 74 THR A N 1
ATOM 602 C CA . THR A 1 74 ? 1.054 7.641 9.788 1.00 77.25 74 THR A CA 1
ATOM 603 C C . THR A 1 74 ? 1.820 7.365 8.491 1.00 77.25 74 THR A C 1
ATOM 605 O O . THR A 1 74 ? 2.997 7.039 8.556 1.00 77.25 74 THR A O 1
ATOM 608 N N . ASN A 1 75 ? 1.188 7.526 7.321 1.00 79.94 75 ASN A N 1
ATOM 609 C CA . ASN A 1 75 ? 1.801 7.266 6.011 1.00 79.94 75 ASN A CA 1
ATOM 610 C C . ASN A 1 75 ? 2.190 8.547 5.239 1.00 79.94 75 ASN A C 1
ATOM 612 O O . ASN A 1 75 ? 2.375 8.516 4.020 1.00 79.94 75 ASN A O 1
ATOM 616 N N . SER A 1 76 ? 2.271 9.691 5.923 1.00 83.44 76 SER A N 1
ATOM 617 C CA . SER A 1 76 ? 2.521 10.996 5.290 1.00 83.44 76 SER A CA 1
ATOM 618 C C . SER A 1 76 ? 3.887 11.073 4.597 1.00 83.44 76 SER A C 1
ATOM 620 O O . SER A 1 76 ? 3.981 11.549 3.464 1.00 83.44 76 SER A O 1
ATOM 622 N N . GLU A 1 77 ? 4.934 10.541 5.231 1.00 84.81 77 GLU A N 1
ATOM 623 C CA . GLU A 1 77 ? 6.294 10.513 4.678 1.00 84.81 77 GLU A CA 1
ATOM 624 C C . GLU A 1 77 ? 6.369 9.655 3.409 1.00 84.81 77 GLU A C 1
ATOM 626 O O . GLU A 1 77 ? 6.827 10.123 2.371 1.00 84.81 77 GLU A O 1
ATOM 631 N N . TYR A 1 78 ? 5.806 8.444 3.441 1.00 84.31 78 TYR A N 1
ATOM 632 C CA . TYR A 1 78 ? 5.707 7.577 2.264 1.00 84.31 78 TYR A CA 1
ATOM 633 C C . TYR A 1 78 ? 4.956 8.246 1.110 1.00 84.31 78 TYR A C 1
ATOM 635 O O . TYR A 1 78 ? 5.414 8.199 -0.029 1.00 84.31 78 TYR A O 1
ATOM 643 N N . THR A 1 79 ? 3.823 8.893 1.402 1.00 84.00 79 THR A N 1
ATOM 644 C CA . THR A 1 79 ? 3.024 9.609 0.395 1.00 84.00 79 THR A CA 1
ATOM 645 C C . THR A 1 79 ? 3.854 10.725 -0.240 1.00 84.00 79 THR A C 1
ATOM 647 O O . THR A 1 79 ? 3.868 10.866 -1.458 1.00 84.00 79 THR A O 1
ATOM 650 N N . THR A 1 80 ? 4.613 11.469 0.569 1.00 86.19 80 THR A N 1
ATOM 651 C CA . THR A 1 80 ? 5.516 12.528 0.091 1.00 86.19 80 THR A CA 1
ATOM 652 C C . THR A 1 80 ? 6.623 11.959 -0.797 1.00 86.19 80 THR A C 1
ATOM 654 O O . THR A 1 80 ? 6.881 12.495 -1.872 1.00 86.19 80 THR A O 1
ATOM 657 N N . CYS A 1 81 ? 7.224 10.831 -0.411 1.00 86.06 81 CYS A N 1
ATOM 658 C CA . CYS A 1 81 ? 8.215 10.143 -1.237 1.00 86.06 81 CYS A CA 1
ATOM 659 C C . CYS A 1 81 ? 7.625 9.632 -2.563 1.00 86.06 81 CYS A C 1
ATOM 661 O O . CYS A 1 81 ? 8.276 9.761 -3.595 1.00 86.06 81 CYS A O 1
ATOM 663 N N . GLN A 1 82 ? 6.402 9.086 -2.567 1.00 85.44 82 GLN A N 1
ATOM 664 C CA . GLN A 1 82 ? 5.713 8.661 -3.795 1.00 85.44 82 GLN A CA 1
ATOM 665 C C . GLN A 1 82 ? 5.406 9.847 -4.718 1.00 85.44 82 GLN A C 1
ATOM 667 O O . GLN A 1 82 ? 5.558 9.730 -5.931 1.00 85.44 82 GLN A O 1
ATOM 672 N N . ILE A 1 83 ? 5.012 10.997 -4.157 1.00 87.56 83 ILE A N 1
ATOM 673 C CA . ILE A 1 83 ? 4.811 12.237 -4.922 1.00 87.56 83 ILE A CA 1
ATOM 674 C C . ILE A 1 83 ? 6.135 12.709 -5.535 1.00 87.56 83 ILE A C 1
ATOM 676 O O . ILE A 1 83 ? 6.153 13.081 -6.704 1.00 87.56 83 ILE A O 1
ATOM 680 N N . SER A 1 84 ? 7.235 12.659 -4.778 1.00 87.44 84 SER A N 1
ATOM 681 C CA . SER A 1 84 ? 8.567 13.032 -5.275 1.00 87.44 84 SER A CA 1
ATOM 682 C C . SER A 1 84 ? 9.038 12.112 -6.407 1.00 87.44 84 SER A C 1
ATOM 684 O O . SER A 1 84 ? 9.445 12.600 -7.454 1.00 87.44 84 SER A O 1
ATOM 686 N N . ASP A 1 85 ? 8.912 10.788 -6.250 1.00 84.81 85 ASP A N 1
ATOM 687 C CA . ASP A 1 85 ? 9.261 9.810 -7.299 1.00 84.81 85 ASP A CA 1
ATOM 688 C C . ASP A 1 85 ? 8.382 9.985 -8.550 1.00 84.81 85 ASP A C 1
ATOM 690 O O . ASP A 1 85 ? 8.863 9.877 -9.679 1.00 84.81 85 ASP A O 1
ATOM 694 N N . LEU A 1 86 ? 7.096 10.315 -8.377 1.00 85.25 86 LEU A N 1
ATOM 695 C CA . LEU A 1 86 ? 6.202 10.645 -9.488 1.00 85.25 86 LEU A CA 1
ATOM 696 C C . LEU A 1 86 ? 6.621 11.943 -10.201 1.00 85.25 86 LEU A C 1
ATOM 698 O O . LEU A 1 86 ? 6.562 11.998 -11.430 1.00 85.25 86 LEU A O 1
ATOM 702 N N . ALA A 1 87 ? 7.053 12.965 -9.458 1.00 86.44 87 ALA A N 1
ATOM 703 C CA . ALA A 1 87 ? 7.542 14.221 -10.022 1.00 86.44 87 ALA A CA 1
ATOM 704 C C . ALA A 1 87 ? 8.818 14.003 -10.851 1.00 86.44 87 ALA A C 1
ATOM 706 O O . ALA A 1 87 ? 8.866 14.418 -12.007 1.00 86.44 87 ALA A O 1
ATOM 707 N N . GLU A 1 88 ? 9.790 13.255 -10.322 1.00 85.06 88 GLU A N 1
ATOM 708 C CA . GLU A 1 88 ? 11.012 12.878 -11.049 1.00 85.06 88 GLU A CA 1
ATOM 709 C C . GLU A 1 88 ? 10.694 12.057 -12.314 1.00 85.06 88 GLU A C 1
ATOM 711 O O . GLU A 1 88 ? 11.263 12.281 -13.386 1.00 85.06 88 GLU A O 1
ATOM 716 N N . LYS A 1 89 ? 9.728 11.127 -12.234 1.00 82.19 89 LYS A N 1
ATOM 717 C CA . LYS A 1 89 ? 9.233 10.371 -13.399 1.00 82.19 89 LYS A CA 1
ATOM 718 C C . LYS A 1 89 ? 8.661 11.294 -14.479 1.00 82.19 89 LYS A C 1
ATOM 720 O O . LYS A 1 89 ? 8.967 11.088 -15.654 1.00 82.19 89 LYS A O 1
ATOM 725 N N . LEU A 1 90 ? 7.861 12.292 -14.105 1.00 82.75 90 LEU A N 1
ATOM 726 C CA . LEU A 1 90 ? 7.263 13.247 -15.044 1.00 82.75 90 LEU A CA 1
ATOM 727 C C . LEU A 1 90 ? 8.306 14.185 -15.665 1.00 82.75 90 LEU A C 1
ATOM 729 O O . LEU A 1 90 ? 8.279 14.388 -16.876 1.00 82.75 90 LEU A O 1
ATOM 733 N N . GLU A 1 91 ? 9.261 14.687 -14.882 1.00 83.12 91 GLU A N 1
ATOM 734 C CA . GLU A 1 91 ? 10.361 15.526 -15.378 1.00 83.12 91 GLU A CA 1
ATOM 735 C C . GLU A 1 91 ? 11.250 14.760 -16.374 1.00 83.12 91 GLU A C 1
ATOM 737 O O . GLU A 1 91 ? 11.598 15.264 -17.444 1.00 83.12 91 GLU A O 1
ATOM 742 N N . SER A 1 92 ? 11.532 13.481 -16.100 1.00 76.50 92 SER A N 1
ATOM 743 C CA . SER A 1 92 ? 12.263 12.621 -17.041 1.00 76.50 92 SER A CA 1
ATOM 744 C C . SER A 1 92 ? 11.522 12.421 -18.374 1.00 76.50 92 SER A C 1
ATOM 746 O O . SER A 1 92 ? 12.151 12.301 -19.433 1.00 76.50 92 SER A O 1
ATOM 748 N N . TRP A 1 93 ? 10.185 12.393 -18.345 1.00 72.19 93 TRP A N 1
ATOM 749 C CA . TRP A 1 93 ? 9.355 12.312 -19.546 1.00 72.19 93 TRP A CA 1
ATOM 750 C C . TRP A 1 93 ? 9.371 13.631 -20.326 1.00 72.19 93 TRP A C 1
ATOM 752 O O . TRP A 1 93 ? 9.593 13.601 -21.539 1.00 72.19 93 TRP A O 1
ATOM 762 N N . ASP A 1 94 ? 9.250 14.769 -19.641 1.00 75.44 94 ASP A N 1
ATOM 763 C CA . ASP A 1 94 ? 9.304 16.105 -20.249 1.00 75.44 94 ASP A CA 1
ATOM 764 C C . ASP A 1 94 ? 10.641 16.351 -20.971 1.00 75.44 94 ASP A C 1
ATOM 766 O O . ASP A 1 94 ? 10.674 16.719 -22.147 1.00 75.44 94 ASP A O 1
ATOM 770 N N . HIS A 1 95 ? 11.767 15.994 -20.343 1.00 70.50 95 HIS A N 1
ATOM 771 C CA . HIS A 1 95 ? 13.086 16.059 -20.980 1.00 70.50 95 HIS A CA 1
ATOM 772 C C . HIS A 1 95 ? 13.244 15.126 -22.190 1.00 70.50 95 HIS A C 1
ATOM 774 O O . HIS A 1 95 ? 14.002 15.438 -23.115 1.00 70.50 95 HIS A O 1
ATOM 780 N N . THR A 1 96 ? 12.537 13.990 -22.206 1.00 64.38 96 THR A N 1
ATOM 781 C CA . THR A 1 96 ? 12.532 13.057 -23.345 1.00 64.38 96 THR A CA 1
ATOM 782 C C . THR A 1 96 ? 11.744 13.638 -24.525 1.00 64.38 96 THR A C 1
ATOM 784 O O . THR A 1 96 ? 12.175 13.497 -25.668 1.00 64.38 96 THR A O 1
ATOM 787 N N . MET A 1 97 ? 10.636 14.343 -24.267 1.00 63.06 97 MET A N 1
ATOM 788 C CA . MET A 1 97 ? 9.868 15.044 -25.304 1.00 63.06 97 MET A CA 1
ATOM 789 C C . MET A 1 97 ? 10.574 16.311 -25.814 1.00 63.06 97 MET A C 1
ATOM 791 O O . MET A 1 97 ? 10.628 16.539 -27.023 1.00 63.06 97 MET A O 1
ATOM 795 N N . GLY A 1 98 ? 11.189 17.104 -24.929 1.00 59.22 98 GLY A N 1
ATOM 796 C CA . GLY A 1 98 ? 11.843 18.375 -25.275 1.00 59.22 98 GLY A CA 1
ATOM 797 C C . GLY A 1 98 ? 13.081 18.254 -26.178 1.00 59.22 98 GLY A C 1
ATOM 798 O O . GLY A 1 98 ? 13.478 19.232 -26.817 1.00 59.22 98 GLY A O 1
ATOM 799 N N . ARG A 1 99 ? 13.682 17.058 -26.279 1.00 57.66 99 ARG A N 1
ATOM 800 C CA . ARG A 1 99 ? 14.825 16.768 -27.170 1.00 57.66 99 ARG A CA 1
ATOM 801 C C . ARG A 1 99 ? 14.447 16.104 -28.502 1.00 57.66 99 ARG A C 1
ATOM 803 O O . ARG A 1 99 ? 15.327 15.905 -29.336 1.00 57.66 99 ARG A O 1
ATOM 810 N N . GLY A 1 100 ? 13.173 15.761 -28.713 1.00 55.03 100 GLY A N 1
ATOM 811 C CA . GLY A 1 100 ? 12.732 14.906 -29.824 1.00 55.03 100 GLY A CA 1
ATOM 812 C C . GLY A 1 100 ? 12.151 15.609 -31.055 1.00 55.03 100 GLY A C 1
ATOM 813 O O . GLY A 1 100 ? 11.924 14.945 -32.060 1.00 55.03 100 GLY A O 1
ATOM 814 N N . ASN A 1 101 ? 11.918 16.925 -31.030 1.00 52.34 101 ASN A N 1
ATOM 815 C CA . ASN A 1 101 ? 11.090 17.584 -32.054 1.00 52.34 101 ASN A CA 1
ATOM 816 C C . ASN A 1 101 ? 11.858 18.364 -33.145 1.00 52.34 101 ASN A C 1
ATOM 818 O O . ASN A 1 101 ? 11.287 19.265 -33.757 1.00 52.34 101 ASN A O 1
ATOM 822 N N . TYR A 1 102 ? 13.135 18.054 -33.406 1.00 48.25 102 TYR A N 1
ATOM 823 C CA . TYR A 1 102 ? 13.904 18.709 -34.488 1.00 48.25 102 TYR A CA 1
ATOM 824 C C . TYR A 1 102 ? 14.374 17.788 -35.623 1.00 48.25 102 TYR A C 1
ATOM 826 O O . TYR A 1 102 ? 14.926 18.293 -36.597 1.00 48.25 102 TYR A O 1
ATOM 834 N N . ASN A 1 103 ? 14.125 16.475 -35.574 1.00 47.47 103 ASN A N 1
ATOM 835 C CA . ASN A 1 103 ? 14.591 15.568 -36.629 1.00 47.47 103 ASN A CA 1
ATOM 836 C C . ASN A 1 103 ? 13.426 15.003 -37.449 1.00 47.47 103 ASN A C 1
ATOM 838 O O . ASN A 1 103 ? 12.866 13.949 -37.161 1.00 47.47 103 ASN A O 1
ATOM 842 N N . LEU A 1 104 ? 13.098 15.736 -38.515 1.00 50.34 104 LEU A N 1
ATOM 843 C CA . LEU A 1 104 ? 12.304 15.283 -39.650 1.00 50.34 104 LEU A CA 1
ATOM 844 C C . LEU A 1 104 ? 13.008 14.095 -40.332 1.00 50.34 104 LEU A C 1
ATOM 846 O O . LEU A 1 104 ? 14.047 14.274 -40.962 1.00 50.34 104 LEU A O 1
ATOM 850 N N . GLY A 1 105 ? 12.418 12.902 -40.240 1.00 50.91 105 GLY A N 1
ATOM 851 C CA . GLY A 1 105 ? 12.733 11.780 -41.128 1.00 50.91 105 GLY A CA 1
ATOM 852 C C . GLY A 1 105 ? 13.356 10.556 -40.457 1.00 50.91 105 GLY A C 1
ATOM 853 O O . GLY A 1 105 ? 14.556 10.328 -40.563 1.00 50.91 105 GLY A O 1
ATOM 854 N N . SER A 1 106 ? 12.529 9.702 -39.854 1.00 42.97 106 SER A N 1
ATOM 855 C CA . SER A 1 106 ? 12.710 8.245 -39.927 1.00 42.97 106 SER A CA 1
ATOM 856 C C . SER A 1 106 ? 11.444 7.527 -39.484 1.00 42.97 106 SER A C 1
ATOM 858 O O . SER A 1 106 ? 10.998 7.615 -38.345 1.00 42.97 106 SER A O 1
ATOM 860 N N . HIS A 1 107 ? 10.871 6.812 -40.440 1.00 47.94 107 HIS A N 1
ATOM 861 C CA . HIS A 1 107 ? 9.817 5.830 -40.280 1.00 47.94 107 HIS A CA 1
ATOM 862 C C . HIS A 1 107 ? 10.424 4.575 -39.621 1.00 47.94 107 HIS A C 1
ATOM 864 O O . HIS A 1 107 ? 10.761 3.644 -40.339 1.00 47.94 107 HIS A O 1
ATOM 870 N N . ASP A 1 108 ? 10.650 4.590 -38.297 1.00 43.94 108 ASP A N 1
ATOM 871 C CA . ASP A 1 108 ? 10.557 3.421 -37.390 1.00 43.94 108 ASP A CA 1
ATOM 872 C C . ASP A 1 108 ? 10.799 3.825 -35.906 1.00 43.94 108 ASP A C 1
ATOM 874 O O . ASP A 1 108 ? 11.924 4.048 -35.466 1.00 43.94 108 ASP A O 1
ATOM 878 N N . GLY A 1 109 ? 9.711 3.943 -35.136 1.00 49.16 109 GLY A N 1
ATOM 879 C CA . GLY A 1 109 ? 9.597 3.563 -33.715 1.00 49.16 109 GLY A CA 1
ATOM 880 C C . GLY A 1 109 ? 10.409 4.245 -32.589 1.00 49.16 109 GLY A C 1
ATOM 881 O O . GLY A 1 109 ? 11.231 3.574 -31.961 1.00 49.16 109 GLY A O 1
ATOM 882 N N . PRO A 1 110 ? 10.033 5.466 -32.151 1.00 51.12 110 PRO A N 1
ATOM 883 C CA . PRO A 1 110 ? 10.204 5.907 -30.755 1.00 51.12 110 PRO A CA 1
ATOM 884 C C . PRO A 1 110 ? 8.878 6.075 -29.977 1.00 51.12 110 PRO A C 1
ATOM 886 O O . PRO A 1 110 ? 8.888 5.966 -28.751 1.00 51.12 110 PRO A O 1
ATOM 889 N N . ASP A 1 111 ? 7.739 6.246 -30.660 1.00 49.72 111 ASP A N 1
ATOM 890 C CA . ASP A 1 111 ? 6.459 6.648 -30.046 1.00 49.72 111 ASP A CA 1
ATOM 891 C C . ASP A 1 111 ? 5.924 5.680 -28.977 1.00 49.72 111 ASP A C 1
ATOM 893 O O . ASP A 1 111 ? 5.491 6.117 -27.908 1.00 49.72 111 ASP A O 1
ATOM 897 N N . LYS A 1 112 ? 6.047 4.360 -29.192 1.00 50.56 112 LYS A N 1
ATOM 898 C CA . LYS A 1 112 ? 5.565 3.339 -28.237 1.00 50.56 112 LYS A CA 1
ATOM 899 C C . LYS A 1 112 ? 6.266 3.395 -26.874 1.00 50.56 112 LYS A C 1
ATOM 901 O O . LYS A 1 112 ? 5.621 3.228 -25.847 1.00 50.56 112 LYS A O 1
ATOM 906 N N . LYS A 1 113 ? 7.579 3.665 -26.832 1.00 52.75 113 LYS A N 1
ATOM 907 C CA . LYS A 1 113 ? 8.335 3.706 -25.561 1.00 52.75 113 LYS A CA 1
ATOM 908 C C . LYS A 1 113 ? 7.996 4.942 -24.723 1.00 52.75 113 LYS A C 1
ATOM 910 O O . LYS A 1 113 ? 8.091 4.892 -23.498 1.00 52.75 113 LYS A O 1
ATOM 915 N N . THR A 1 114 ? 7.640 6.051 -25.366 1.00 54.62 114 THR A N 1
ATOM 916 C CA . THR A 1 114 ? 7.218 7.299 -24.709 1.00 54.62 114 THR A CA 1
ATOM 917 C C . THR A 1 114 ? 5.789 7.221 -24.178 1.00 54.62 114 THR A C 1
ATOM 919 O O . THR A 1 114 ? 5.544 7.667 -23.057 1.00 54.62 114 THR A O 1
ATOM 922 N N . GLU A 1 115 ? 4.874 6.600 -24.926 1.00 59.78 115 GLU A N 1
ATOM 923 C CA . GLU A 1 115 ? 3.490 6.356 -24.493 1.00 59.78 115 GLU A CA 1
ATOM 924 C C . GLU A 1 115 ? 3.430 5.385 -23.295 1.00 59.78 115 GLU A C 1
ATOM 926 O O . GLU A 1 115 ? 2.691 5.608 -22.330 1.00 59.78 115 GLU A O 1
ATOM 931 N N . ASP A 1 116 ? 4.303 4.372 -23.275 1.00 68.75 116 ASP A N 1
ATOM 932 C CA . ASP A 1 116 ? 4.433 3.428 -22.158 1.00 68.75 116 ASP A CA 1
ATOM 933 C C . ASP A 1 116 ? 4.922 4.094 -20.857 1.00 68.75 116 ASP A C 1
ATOM 935 O O . ASP A 1 116 ? 4.472 3.739 -19.767 1.00 68.75 116 ASP A O 1
ATOM 939 N N . LYS A 1 117 ? 5.818 5.090 -20.933 1.00 71.06 117 LYS A N 1
ATOM 940 C CA . LYS A 1 117 ? 6.310 5.811 -19.741 1.00 71.06 117 LYS A CA 1
ATOM 941 C C . LYS A 1 117 ? 5.251 6.735 -19.1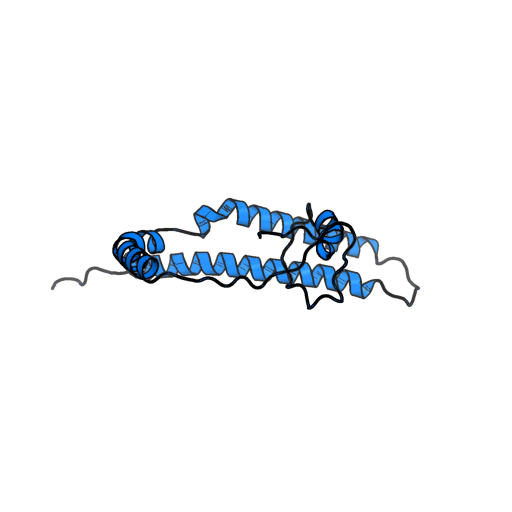42 1.00 71.06 117 LYS A C 1
ATOM 943 O O . LYS A 1 117 ? 5.081 6.744 -17.922 1.00 71.06 117 LYS A O 1
ATOM 948 N N . LEU A 1 118 ? 4.532 7.479 -19.984 1.00 78.19 118 LEU A N 1
ATOM 949 C CA . LEU A 1 118 ? 3.457 8.363 -19.532 1.00 78.19 118 LEU A CA 1
ATOM 950 C C . LEU A 1 118 ? 2.299 7.555 -18.942 1.00 78.19 118 LEU A C 1
ATOM 952 O O . LEU A 1 118 ? 1.861 7.837 -17.831 1.00 78.19 118 LEU A O 1
ATOM 956 N N . SER A 1 119 ? 1.855 6.500 -19.632 1.00 79.56 119 SER A N 1
ATOM 957 C CA . SER A 1 119 ? 0.784 5.631 -19.131 1.00 79.56 119 SER A CA 1
ATOM 958 C C . SER A 1 119 ? 1.156 4.951 -17.807 1.00 79.56 119 SER A C 1
ATOM 960 O O . SER A 1 119 ? 0.300 4.787 -16.933 1.00 79.56 119 SER A O 1
ATOM 962 N N . LYS A 1 120 ? 2.439 4.618 -17.603 1.00 78.94 120 LYS A N 1
ATOM 963 C CA . LYS A 1 120 ? 2.969 4.130 -16.323 1.00 78.94 120 LYS A CA 1
ATOM 964 C C . LYS A 1 120 ? 2.886 5.188 -15.215 1.00 78.94 120 LYS A C 1
ATOM 966 O O . LYS A 1 120 ? 2.390 4.884 -14.132 1.00 78.94 120 LYS A O 1
ATOM 971 N N . ALA A 1 121 ? 3.296 6.427 -15.493 1.00 80.31 121 ALA A N 1
ATOM 972 C CA . ALA A 1 121 ? 3.178 7.539 -14.547 1.00 80.31 121 ALA A CA 1
ATOM 973 C C . ALA A 1 121 ? 1.708 7.842 -14.194 1.00 80.31 121 ALA A C 1
ATOM 975 O O . ALA A 1 121 ? 1.380 8.051 -13.027 1.00 80.31 121 ALA A O 1
ATOM 976 N N . THR A 1 122 ? 0.797 7.781 -15.170 1.00 84.44 122 THR A N 1
ATOM 977 C CA . THR A 1 122 ? -0.648 7.929 -14.938 1.00 84.44 122 THR A CA 1
ATOM 978 C C . THR A 1 122 ? -1.197 6.826 -14.028 1.00 84.44 122 THR A C 1
ATOM 980 O O . THR A 1 122 ? -1.977 7.114 -13.119 1.00 84.44 122 THR A O 1
ATOM 983 N N . LYS A 1 123 ? -0.774 5.568 -14.219 1.00 84.00 123 LYS A N 1
ATOM 984 C CA . LYS A 1 123 ? -1.162 4.446 -13.344 1.00 84.00 123 LYS A CA 1
ATOM 985 C C . LYS A 1 123 ? -0.655 4.633 -11.912 1.00 84.00 123 LYS A C 1
ATOM 987 O O . LYS A 1 123 ? -1.435 4.464 -10.976 1.00 84.00 123 LYS A O 1
ATOM 992 N N . ASP A 1 124 ? 0.609 5.021 -11.744 1.00 83.25 124 ASP A N 1
ATOM 993 C CA . ASP A 1 124 ? 1.201 5.288 -10.427 1.00 83.25 124 ASP A CA 1
ATOM 994 C C . ASP A 1 124 ? 0.468 6.450 -9.716 1.00 83.25 124 ASP A C 1
ATOM 996 O O . ASP A 1 124 ? 0.107 6.337 -8.544 1.00 83.25 124 ASP A O 1
ATOM 1000 N N . SER A 1 125 ? 0.142 7.526 -10.444 1.00 86.12 125 SER A N 1
ATOM 1001 C CA . SER A 1 125 ? -0.634 8.669 -9.934 1.00 86.12 125 SER A CA 1
ATOM 1002 C C . SER A 1 125 ? -2.057 8.290 -9.494 1.00 86.12 125 SER A C 1
ATOM 1004 O O . SER A 1 125 ? -2.517 8.692 -8.419 1.00 86.12 125 SER A O 1
ATOM 1006 N N . SER A 1 126 ? -2.757 7.482 -10.295 1.00 87.25 126 SER A N 1
ATOM 1007 C CA . SER A 1 126 ? -4.106 7.001 -9.973 1.00 87.25 126 SER A CA 1
ATOM 1008 C C . SER A 1 126 ? -4.112 6.114 -8.724 1.00 87.25 126 SER A C 1
ATOM 1010 O O . SER A 1 126 ? -4.975 6.268 -7.851 1.00 87.25 126 SER A O 1
ATOM 1012 N N . LYS A 1 127 ? -3.111 5.237 -8.591 1.00 87.62 127 LYS A N 1
ATOM 1013 C CA . LYS A 1 127 ? -2.927 4.405 -7.399 1.00 87.62 127 LYS A CA 1
ATOM 1014 C C . LYS A 1 127 ? -2.698 5.260 -6.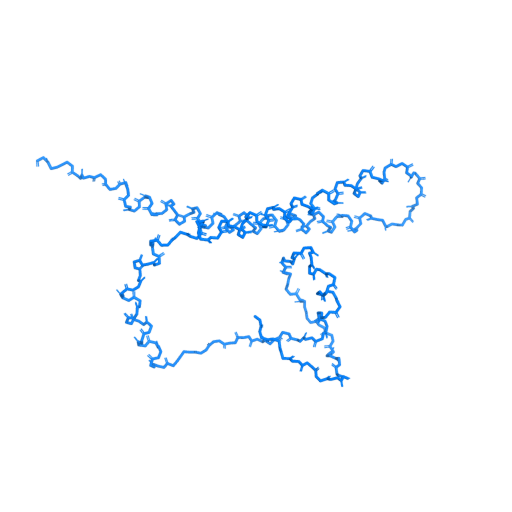151 1.00 87.62 127 LYS A C 1
ATOM 1016 O O . LYS A 1 127 ? -3.424 5.102 -5.172 1.00 87.62 127 LYS A O 1
ATOM 1021 N N . LEU A 1 128 ? -1.768 6.214 -6.218 1.00 87.19 128 LEU A N 1
ATOM 1022 C CA . LEU A 1 128 ? -1.473 7.140 -5.122 1.00 87.19 128 LEU A CA 1
ATOM 1023 C C . LEU A 1 128 ? -2.717 7.930 -4.685 1.00 87.19 128 LEU A C 1
ATOM 1025 O O . LEU A 1 128 ? -3.007 8.043 -3.496 1.00 87.19 128 LEU A O 1
ATOM 1029 N N . THR A 1 129 ? -3.496 8.431 -5.645 1.00 86.75 129 THR A N 1
ATOM 1030 C CA . THR A 1 129 ? -4.726 9.183 -5.355 1.00 86.75 129 THR A CA 1
ATOM 1031 C C . THR A 1 129 ? -5.761 8.308 -4.653 1.00 86.75 129 THR A C 1
ATOM 1033 O O . THR A 1 129 ? -6.422 8.765 -3.723 1.00 86.75 129 THR A O 1
ATOM 1036 N N . THR A 1 130 ? -5.881 7.039 -5.048 1.00 88.12 130 THR A N 1
ATOM 1037 C CA . THR A 1 130 ? -6.799 6.087 -4.407 1.00 88.12 130 THR A CA 1
ATOM 1038 C C . THR A 1 130 ? -6.420 5.840 -2.944 1.00 88.12 130 THR A C 1
ATOM 1040 O O . THR A 1 130 ? -7.294 5.822 -2.077 1.00 88.12 130 THR A O 1
ATOM 1043 N N . GLU A 1 131 ? -5.126 5.710 -2.643 1.00 86.06 131 GLU A N 1
ATOM 1044 C CA . GLU A 1 131 ? -4.625 5.536 -1.272 1.00 86.06 131 GLU A CA 1
ATOM 1045 C C . GLU A 1 131 ? -4.900 6.773 -0.397 1.00 86.06 131 GLU A C 1
ATOM 1047 O O . GLU A 1 131 ? -5.414 6.648 0.720 1.00 86.06 131 GLU A O 1
ATOM 1052 N N . VAL A 1 132 ? -4.645 7.977 -0.924 1.00 86.38 132 VAL A N 1
ATOM 1053 C CA . VAL A 1 132 ? -4.946 9.245 -0.234 1.00 86.38 132 VAL A CA 1
ATOM 1054 C C . VAL A 1 132 ? -6.452 9.406 -0.009 1.00 86.38 132 VAL A C 1
ATOM 1056 O O . VAL A 1 132 ? -6.885 9.767 1.088 1.00 86.38 132 VAL A O 1
ATOM 1059 N N . LEU A 1 133 ? -7.272 9.086 -1.013 1.00 88.00 133 LEU A N 1
ATOM 1060 C CA . LEU A 1 133 ? -8.730 9.159 -0.922 1.00 88.00 133 LEU A CA 1
ATOM 1061 C C . LEU A 1 133 ? -9.270 8.198 0.141 1.00 88.00 133 LEU A C 1
ATOM 1063 O O . LEU A 1 133 ? -10.130 8.590 0.928 1.00 88.00 133 LEU A O 1
ATOM 1067 N N . HIS A 1 134 ? -8.738 6.976 0.227 1.00 87.69 134 HIS A N 1
ATOM 1068 C CA . HIS A 1 134 ? -9.120 6.015 1.264 1.00 87.69 134 HIS A CA 1
ATOM 1069 C C . HIS A 1 134 ? -8.835 6.552 2.678 1.00 87.69 134 HIS A C 1
ATOM 1071 O O . HIS A 1 134 ? -9.667 6.451 3.589 1.00 87.69 134 HIS A O 1
ATOM 1077 N N . GLY A 1 135 ? -7.674 7.189 2.854 1.00 86.38 135 GLY A N 1
ATOM 1078 C CA . GLY A 1 135 ? -7.315 7.862 4.096 1.00 86.38 135 GLY A CA 1
ATOM 1079 C C . GLY A 1 135 ? -8.259 9.021 4.442 1.00 86.38 135 GLY A C 1
ATOM 1080 O O . GLY A 1 135 ? -8.698 9.136 5.589 1.00 86.38 135 GLY A O 1
ATOM 1081 N N . LEU A 1 136 ? -8.623 9.842 3.452 1.00 86.69 136 LEU A N 1
ATOM 1082 C CA . LEU A 1 136 ? -9.543 10.971 3.626 1.00 86.69 136 LEU A CA 1
ATOM 1083 C C . LEU A 1 136 ? -10.963 10.504 3.959 1.00 86.69 136 LEU A C 1
ATOM 1085 O O . LEU A 1 136 ? -11.593 11.039 4.868 1.00 86.69 136 LEU A O 1
ATOM 1089 N N . MET A 1 137 ? -11.451 9.467 3.279 1.00 87.50 137 MET A N 1
ATOM 1090 C CA . MET A 1 137 ? -12.770 8.882 3.522 1.00 87.50 137 MET A CA 1
ATOM 1091 C C . MET A 1 137 ? -12.915 8.411 4.973 1.00 87.50 137 MET A C 1
ATOM 1093 O O . MET A 1 137 ? -13.932 8.675 5.614 1.00 87.50 137 MET A O 1
ATOM 1097 N N . THR A 1 138 ? -11.866 7.798 5.527 1.00 86.25 138 THR A N 1
ATOM 1098 C CA . THR A 1 138 ? -11.829 7.381 6.937 1.00 86.25 138 THR A CA 1
ATOM 1099 C C . THR A 1 138 ? -11.951 8.575 7.893 1.00 86.25 138 THR A C 1
ATOM 1101 O O . THR A 1 138 ? -12.623 8.478 8.921 1.00 86.25 138 THR A O 1
ATOM 1104 N N . GLN A 1 139 ? -11.350 9.721 7.557 1.00 85.31 139 GLN A N 1
ATOM 1105 C CA . GLN A 1 139 ? -11.482 10.951 8.348 1.00 85.31 139 GLN A CA 1
ATOM 1106 C C . GLN A 1 139 ? -12.880 11.560 8.257 1.00 85.31 139 GLN A C 1
ATOM 1108 O O . GLN A 1 139 ? -13.450 11.923 9.281 1.00 85.31 139 GLN A O 1
ATOM 1113 N N . VAL A 1 140 ? -13.467 11.607 7.060 1.00 87.31 140 VAL A N 1
ATOM 1114 C CA . VAL A 1 140 ? -14.833 12.116 6.861 1.00 87.31 140 VAL A CA 1
ATOM 1115 C C . VAL A 1 140 ? -15.852 11.275 7.631 1.00 87.31 140 VAL A C 1
ATOM 1117 O O . VAL A 1 140 ? -16.745 11.823 8.273 1.00 87.31 140 VAL A O 1
ATOM 1120 N N . ILE A 1 141 ? -15.709 9.947 7.614 1.00 86.69 141 ILE A N 1
ATOM 1121 C CA . ILE A 1 141 ? -16.586 9.044 8.369 1.00 86.69 141 ILE A CA 1
ATOM 1122 C C . ILE A 1 141 ? -16.464 9.308 9.873 1.00 86.69 141 ILE A C 1
ATOM 1124 O O . ILE A 1 141 ? -17.485 9.436 10.546 1.00 86.69 141 ILE A O 1
ATOM 1128 N N . LYS A 1 142 ? -15.241 9.441 10.402 1.00 86.38 142 LYS A N 1
ATOM 1129 C CA . LYS A 1 142 ? -15.027 9.799 11.812 1.00 86.38 142 LYS A CA 1
ATOM 1130 C C . LYS A 1 142 ? -15.679 11.124 12.181 1.00 86.38 142 LYS A C 1
ATOM 1132 O O . LYS A 1 142 ? -16.374 11.198 13.189 1.00 86.38 142 LYS A O 1
ATOM 1137 N N . ASP A 1 143 ? -15.466 12.149 11.366 1.00 85.94 143 ASP A N 1
ATOM 1138 C CA . ASP A 1 143 ? -16.017 13.478 11.601 1.00 85.94 143 ASP A CA 1
ATOM 1139 C C . ASP A 1 143 ? -17.555 13.448 11.630 1.00 85.94 143 ASP A C 1
ATOM 1141 O O . ASP A 1 143 ? -18.183 13.959 12.558 1.00 85.94 143 ASP A O 1
ATOM 1145 N N . LYS A 1 144 ? -18.183 12.734 10.689 1.00 85.88 144 LYS A N 1
ATOM 1146 C CA . LYS A 1 144 ? -19.643 12.559 10.669 1.00 85.88 144 LYS A CA 1
ATOM 1147 C C . LYS A 1 144 ? -20.176 11.737 11.838 1.00 85.88 144 LYS A C 1
ATOM 1149 O O . LYS A 1 144 ? -21.245 12.064 12.346 1.00 85.88 144 LYS A O 1
ATOM 1154 N N . LEU A 1 145 ? -19.458 10.701 12.264 1.00 84.88 145 LEU A N 1
ATOM 1155 C CA . LEU A 1 145 ? -19.883 9.840 13.367 1.00 84.88 145 LEU A CA 1
ATOM 1156 C C . LEU A 1 145 ? -19.740 10.509 14.734 1.00 84.88 145 LEU A C 1
ATOM 1158 O O . LEU A 1 145 ? -20.588 10.277 15.585 1.00 84.88 145 LEU A O 1
ATOM 1162 N N . PHE A 1 146 ? -18.695 11.308 14.962 1.00 83.75 146 PHE A N 1
ATOM 1163 C CA . PHE A 1 146 ? -18.366 11.798 16.306 1.00 83.75 146 PHE A CA 1
ATOM 1164 C C . PHE A 1 146 ? -18.531 13.312 16.486 1.00 83.75 146 PHE A C 1
ATOM 1166 O O . PHE A 1 146 ? -18.900 13.741 17.575 1.00 83.75 146 PHE A O 1
ATOM 1173 N N . ASN A 1 147 ? -18.324 14.126 15.444 1.00 81.06 147 ASN A N 1
ATOM 1174 C CA . ASN A 1 147 ? -18.323 15.592 15.570 1.00 81.06 147 ASN A CA 1
ATOM 1175 C C . ASN A 1 147 ? -19.660 16.242 15.176 1.00 81.06 147 ASN A C 1
ATOM 1177 O O . ASN A 1 147 ? -19.926 17.384 15.541 1.00 81.06 147 ASN A O 1
ATOM 1181 N N . HIS A 1 148 ? -20.522 15.522 14.451 1.00 73.75 148 HIS A N 1
ATOM 1182 C CA . HIS A 1 148 ? -21.817 16.027 13.977 1.00 73.75 148 HIS A CA 1
ATOM 1183 C C . HIS A 1 148 ? -23.035 15.562 14.793 1.00 73.75 148 HIS A C 1
ATOM 1185 O O . HIS A 1 148 ? -24.171 15.878 14.432 1.00 73.75 148 HIS A O 1
ATOM 1191 N N . ILE A 1 149 ? -22.832 14.867 15.915 1.00 68.75 149 ILE A N 1
ATOM 1192 C CA . ILE A 1 149 ? -23.913 14.552 16.854 1.00 68.75 149 ILE A CA 1
ATOM 1193 C C . ILE A 1 149 ? -24.206 15.821 17.666 1.00 68.75 149 ILE A C 1
ATOM 1195 O O . ILE A 1 149 ? -23.635 16.047 18.730 1.00 68.75 149 ILE A O 1
ATOM 1199 N N . SER A 1 150 ? -25.078 16.693 17.150 1.00 64.06 150 SER A N 1
ATOM 1200 C CA . SER A 1 150 ? -25.651 17.761 17.976 1.00 64.06 150 SER A CA 1
ATOM 1201 C C . SER A 1 150 ? -26.388 17.137 19.164 1.00 64.06 150 SER A C 1
ATOM 1203 O O . SER A 1 150 ? -27.137 16.176 18.960 1.00 64.06 150 SER A O 1
ATOM 1205 N N . PRO A 1 151 ? -26.249 17.681 20.388 1.00 58.12 151 PRO A N 1
ATOM 1206 C CA . PRO A 1 151 ? -27.137 17.306 21.472 1.00 58.12 151 PRO A CA 1
ATOM 1207 C C . PRO A 1 151 ? -28.553 17.674 21.030 1.00 58.12 151 PRO A C 1
ATOM 1209 O O . PRO A 1 151 ? -28.833 18.836 20.719 1.00 58.12 151 PRO A O 1
ATOM 1212 N N . ALA A 1 152 ? -29.440 16.682 20.952 1.00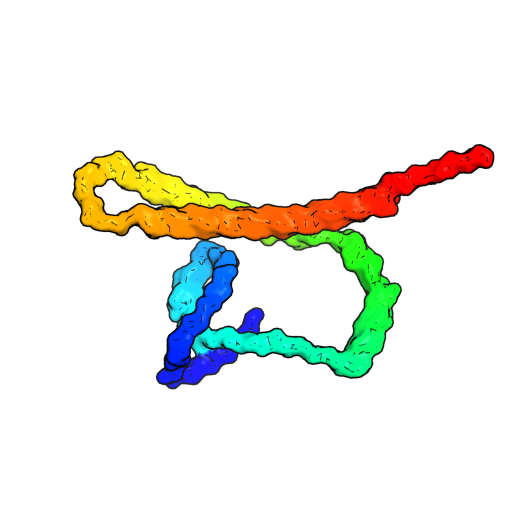 53.22 152 ALA A N 1
ATOM 1213 C CA . ALA A 1 152 ? -30.863 16.949 20.845 1.00 53.22 152 ALA A CA 1
ATOM 1214 C C . ALA A 1 152 ? -31.207 17.943 21.962 1.00 53.22 152 ALA A C 1
ATOM 1216 O O . ALA A 1 152 ? -30.982 17.648 23.136 1.00 53.22 152 ALA A O 1
ATOM 1217 N N . LYS A 1 153 ? -31.656 19.151 21.595 1.00 49.41 153 LYS A N 1
ATOM 1218 C CA . LYS A 1 153 ? -32.143 20.137 22.562 1.00 49.41 153 LYS A CA 1
ATOM 1219 C C . LYS A 1 153 ? -33.203 19.441 23.416 1.00 49.41 153 LYS A C 1
ATOM 1221 O O . LYS A 1 153 ? -34.254 19.086 22.888 1.00 49.41 153 LYS A O 1
ATOM 1226 N N . SER A 1 154 ? -32.913 19.224 24.699 1.00 46.97 154 SER A N 1
ATOM 1227 C CA . SER A 1 154 ? -33.939 18.855 25.667 1.00 46.97 154 SER A CA 1
ATOM 1228 C C . SER A 1 154 ? -34.859 20.064 25.817 1.00 46.97 154 SER A C 1
ATOM 1230 O O . SER A 1 154 ? -34.422 21.105 26.312 1.00 46.97 154 SER A O 1
ATOM 1232 N N . ASN A 1 155 ? -36.083 19.937 25.316 1.00 40.03 155 ASN A N 1
ATOM 1233 C CA . ASN A 1 155 ? -37.207 20.772 25.729 1.00 40.03 155 ASN A CA 1
ATOM 1234 C C . ASN A 1 155 ? -37.878 20.111 26.930 1.00 40.03 155 ASN A C 1
ATOM 1236 O O . ASN A 1 155 ? -37.962 18.861 26.912 1.00 40.03 155 ASN A O 1
#

Sequence (155 aa):
MKLLICFIGYKPLDEGPSEYQTIPQNKIEDFGVHCKSYYSLDVTYFKSAMDKRLLSSLWNHYWVNTLSTSSLITNSEYTTCQISDLAEKLESWDHTMGRGNYNLGSHDGPDKKTEDKLSKATKDSSKLTTEVLHGLMTQVIKDKLFNHISPAKSN

pLDDT: mean 71.16, std 15.27, range [35.91, 92.62]

Secondary structure (DSSP, 8-state):
--PPPPPTT---S----PPP----GGGHHHHHHHGGG-----------HHHHHHHHHHHHHHHHHHHH--HHHHTHHHHHHHHHHHHHHHHHHHHHHHTSTT-----S-SHHHHHHHHHHHHHHHHHHHHHHHHHHHHHHHHIIIIIS-PPP---

InterPro domains:
  IPR040961 Cop9 signalosome subunit 5 C-terminal domain [PF18323] (68-147)

Organism: Lepeophtheirus salmonis (NCBI:txid72036)

Foldseek 3Di:
DDFDFDPPPDFDPDDDDDDDDDDFPVCPVVCVVCVRRTDDDDDDDDADPVNVVVVVVVCVVCVVVVLVDQCCVVCVVVLVVLVVSLVVLVVVLVVVVVPPPPDPDDPDDDVVVSVVSVVSSVVSVVVSVVSVVVSVVSVVVSCVVPVPPDPPPDD